Protein AF-A0A7Z2SAD2-F1 (afdb_monomer)

Foldseek 3Di:
DDDPDPPVVVVVVPDPDDDDDDDDDDDDDDDDDDDDPDDDPPPDCPVVVVVVVVVVVVFDDPVVVVVLVVLLVVLVVLVVVQVVCVVVVNDDPVSLVVLVVSLVPRDAHPPPVSNVSNVVSNVVSVVVSVVVVVVD

Mean predicted aligned error: 16.99 Å

Radius of gyration: 32.31 Å; Cα contacts (8 Å, |Δi|>4): 37; chains: 1; bounding box: 40×40×101 Å

pLDDT: mean 79.2, std 18.46, range [40.25, 98.31]

Structure (mmCIF, N/CA/C/O backbone):
data_AF-A0A7Z2SAD2-F1
#
_entry.id   AF-A0A7Z2SAD2-F1
#
loop_
_atom_site.group_PDB
_atom_site.id
_atom_site.type_symbol
_atom_site.label_atom_id
_atom_site.label_alt_id
_atom_site.label_comp_id
_atom_site.label_asym_id
_atom_site.label_entity_id
_atom_site.label_seq_id
_atom_site.pdbx_PDB_ins_code
_atom_site.Cartn_x
_atom_site.Cartn_y
_atom_site.Cartn_z
_atom_site.occupancy
_atom_site.B_iso_or_equiv
_atom_site.auth_seq_id
_atom_site.auth_comp_id
_atom_site.auth_asym_id
_atom_site.auth_atom_id
_atom_site.pdbx_PDB_model_num
ATOM 1 N N . MET A 1 1 ? -6.568 -26.346 -25.835 1.00 40.25 1 MET A N 1
ATOM 2 C CA . MET A 1 1 ? -6.609 -25.562 -27.089 1.00 40.25 1 MET A CA 1
ATOM 3 C C . MET A 1 1 ? -5.212 -25.007 -27.345 1.00 40.25 1 MET A C 1
ATOM 5 O O . MET A 1 1 ? -4.778 -24.144 -26.596 1.00 40.25 1 MET A O 1
ATOM 9 N N . ARG A 1 2 ? -4.469 -25.578 -28.302 1.00 45.62 2 ARG A N 1
ATOM 10 C CA . ARG A 1 2 ? -3.138 -25.114 -28.742 1.00 45.62 2 ARG A CA 1
ATOM 11 C C . ARG A 1 2 ? -3.326 -24.305 -30.026 1.00 45.62 2 ARG A C 1
ATOM 13 O O . ARG A 1 2 ? -4.068 -24.746 -30.895 1.00 45.62 2 ARG A O 1
ATOM 20 N N . ILE A 1 3 ? -2.708 -23.131 -30.117 1.00 49.91 3 ILE A N 1
ATOM 21 C CA . ILE A 1 3 ? -2.876 -22.211 -31.248 1.00 49.91 3 ILE A CA 1
ATOM 22 C C . ILE A 1 3 ? -1.678 -22.392 -32.189 1.00 49.91 3 ILE A C 1
ATOM 24 O O . ILE A 1 3 ? -0.612 -21.826 -31.963 1.00 49.91 3 ILE A O 1
ATOM 28 N N . GLU A 1 4 ? -1.842 -23.207 -33.231 1.00 55.19 4 GLU A N 1
ATOM 29 C CA . GLU A 1 4 ? -0.845 -23.431 -34.291 1.00 55.19 4 GLU A CA 1
ATOM 30 C C . GLU A 1 4 ? -0.926 -22.338 -35.370 1.00 55.19 4 GLU A C 1
ATOM 32 O O . GLU A 1 4 ? -1.249 -22.593 -36.524 1.00 55.19 4 GLU A O 1
ATOM 37 N N . GLY A 1 5 ? -0.704 -21.081 -34.978 1.00 56.66 5 GLY A N 1
ATOM 38 C CA . GLY A 1 5 ? -0.910 -19.928 -35.869 1.00 56.66 5 GLY A CA 1
ATOM 39 C C . GLY A 1 5 ? 0.357 -19.284 -36.436 1.00 56.66 5 GLY A C 1
ATOM 40 O O . GLY A 1 5 ? 0.278 -18.538 -37.406 1.00 56.66 5 GLY A O 1
ATOM 41 N N . THR A 1 6 ? 1.533 -19.526 -35.854 1.00 57.84 6 THR A N 1
ATOM 42 C CA . THR A 1 6 ? 2.732 -18.714 -36.146 1.00 57.84 6 THR A CA 1
AT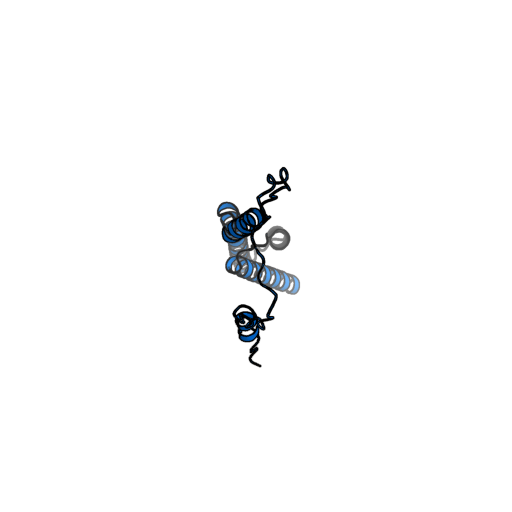OM 43 C C . THR A 1 6 ? 3.639 -19.293 -37.233 1.00 57.84 6 THR A C 1
ATOM 45 O O . THR A 1 6 ? 4.410 -18.553 -37.839 1.00 57.84 6 THR A O 1
ATOM 48 N N . ALA A 1 7 ? 3.523 -20.588 -37.546 1.00 50.34 7 ALA A N 1
ATOM 49 C CA . ALA A 1 7 ? 4.361 -21.243 -38.555 1.00 50.34 7 ALA A CA 1
ATOM 50 C C . ALA A 1 7 ? 3.960 -20.892 -40.003 1.00 50.34 7 ALA A C 1
ATOM 52 O O . ALA A 1 7 ? 4.824 -20.782 -40.873 1.00 50.34 7 ALA A O 1
ATOM 53 N N . ALA A 1 8 ? 2.669 -20.654 -40.263 1.00 54.66 8 ALA A N 1
ATOM 54 C CA . ALA A 1 8 ? 2.173 -20.343 -41.607 1.00 54.66 8 ALA A CA 1
ATOM 55 C C . ALA A 1 8 ? 2.619 -18.953 -42.101 1.00 54.66 8 ALA A C 1
ATOM 57 O O . ALA A 1 8 ? 2.858 -18.759 -43.292 1.00 54.66 8 ALA A O 1
ATOM 58 N N . LEU A 1 9 ? 2.794 -17.994 -41.185 1.00 54.75 9 LEU A N 1
ATOM 59 C CA . LEU A 1 9 ? 3.167 -16.621 -41.538 1.00 54.75 9 LEU A CA 1
ATOM 60 C C . LEU A 1 9 ? 4.667 -16.491 -41.870 1.00 54.75 9 LEU A C 1
ATOM 62 O O . LEU A 1 9 ? 5.046 -15.663 -42.693 1.00 54.75 9 LEU A O 1
ATOM 66 N N . LEU A 1 10 ? 5.508 -17.369 -41.309 1.00 54.47 10 LEU A N 1
ATOM 67 C CA . LEU A 1 10 ? 6.939 -17.470 -41.628 1.00 54.47 10 LEU A CA 1
ATOM 68 C C . LEU A 1 10 ? 7.216 -18.218 -42.947 1.00 54.47 10 LEU A C 1
ATOM 70 O O . LEU A 1 10 ? 8.213 -17.929 -43.604 1.00 54.47 10 LEU A O 1
ATOM 74 N N . GLN A 1 11 ? 6.333 -19.127 -43.382 1.00 56.38 11 GLN A N 1
ATOM 75 C CA . GLN A 1 11 ? 6.479 -19.832 -44.668 1.00 56.38 11 GLN A CA 1
ATOM 76 C C . GLN A 1 11 ? 6.073 -18.982 -45.882 1.00 56.38 11 GLN A C 1
ATOM 78 O O . GLN A 1 11 ? 6.615 -19.175 -46.971 1.00 56.38 11 GLN A O 1
ATOM 83 N N . ALA A 1 12 ? 5.195 -17.990 -45.704 1.00 55.00 12 ALA A N 1
ATOM 84 C CA . ALA A 1 12 ? 4.808 -17.070 -46.776 1.00 55.00 12 ALA A CA 1
ATOM 85 C C . ALA A 1 12 ? 5.937 -16.103 -47.197 1.00 55.00 12 ALA A C 1
ATOM 87 O O . ALA A 1 12 ? 5.882 -15.545 -48.290 1.00 55.00 12 ALA A O 1
ATOM 88 N N . LEU A 1 13 ? 6.980 -15.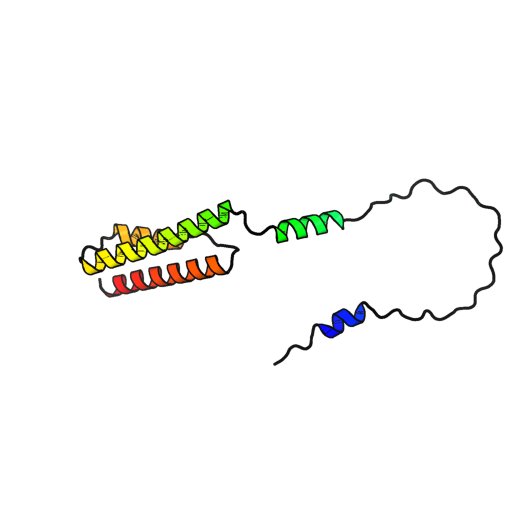935 -46.372 1.00 54.88 13 LEU A N 1
ATOM 89 C CA . LEU A 1 13 ? 8.112 -15.043 -46.659 1.00 54.88 13 LEU A CA 1
ATOM 90 C C . LEU A 1 13 ? 9.252 -15.705 -47.461 1.00 54.88 13 LEU A C 1
ATOM 92 O O . LEU A 1 13 ? 10.176 -15.011 -47.876 1.00 54.88 13 LEU A O 1
ATOM 96 N N . ILE A 1 14 ? 9.209 -17.028 -47.674 1.00 58.59 14 ILE A N 1
ATOM 97 C CA . ILE A 1 14 ? 10.308 -17.810 -48.288 1.00 58.59 14 ILE A CA 1
ATOM 98 C C . ILE A 1 14 ? 9.900 -18.434 -49.641 1.00 58.59 14 ILE A C 1
ATOM 100 O O . ILE A 1 14 ? 10.731 -18.986 -50.361 1.00 58.59 14 ILE A O 1
ATOM 104 N N . ALA A 1 15 ? 8.639 -18.298 -50.062 1.00 48.34 15 ALA A N 1
ATOM 105 C CA . ALA A 1 15 ? 8.170 -18.830 -51.341 1.00 48.34 15 ALA A CA 1
ATOM 106 C C . ALA A 1 15 ? 8.604 -17.955 -52.537 1.00 48.34 15 ALA A C 1
ATOM 108 O O . ALA A 1 15 ? 7.829 -17.171 -53.092 1.00 48.34 15 ALA A O 1
ATOM 109 N N . VAL A 1 16 ? 9.857 -18.132 -52.968 1.00 53.28 16 VAL A N 1
ATOM 110 C CA . VAL A 1 16 ? 10.335 -17.734 -54.299 1.00 53.28 16 VAL A CA 1
ATOM 111 C C . VAL A 1 16 ? 9.503 -18.488 -55.337 1.00 53.28 16 VAL A C 1
ATOM 113 O O . VAL A 1 16 ? 9.630 -19.700 -55.501 1.00 53.28 16 VAL A O 1
ATOM 116 N N . HIS A 1 17 ? 8.623 -17.775 -56.032 1.00 52.94 17 HIS A N 1
ATOM 117 C CA . HIS A 1 17 ? 7.884 -18.332 -57.160 1.00 52.94 17 HIS A CA 1
ATOM 118 C C . HIS A 1 17 ? 8.839 -18.512 -58.353 1.00 52.94 17 HIS A C 1
ATOM 120 O O . HIS A 1 17 ? 9.510 -17.546 -58.728 1.00 52.94 17 HIS A O 1
ATOM 126 N N . PRO A 1 18 ? 8.908 -19.694 -58.996 1.00 47.53 18 PRO A N 1
ATOM 127 C CA . PRO A 1 18 ? 9.651 -19.831 -60.240 1.00 47.53 18 PRO A CA 1
ATOM 128 C C . PRO A 1 18 ? 8.897 -19.098 -61.356 1.00 47.53 18 PRO A C 1
ATOM 130 O O . PRO A 1 18 ? 7.803 -19.493 -61.762 1.00 47.53 18 PRO A O 1
ATOM 133 N N . ALA A 1 19 ? 9.477 -18.001 -61.845 1.00 50.34 19 ALA A N 1
ATOM 134 C CA . ALA A 1 19 ? 8.931 -17.247 -62.964 1.00 50.34 19 ALA A CA 1
ATOM 135 C C . ALA A 1 19 ? 8.906 -18.116 -64.234 1.00 50.34 19 ALA A C 1
ATOM 137 O O . ALA A 1 19 ? 9.924 -18.655 -64.673 1.00 50.34 19 ALA A O 1
ATOM 138 N N . LYS A 1 20 ? 7.717 -18.244 -64.827 1.00 52.41 20 LYS A N 1
ATOM 139 C CA . LYS A 1 20 ? 7.470 -18.903 -66.112 1.00 52.41 20 LYS A CA 1
ATOM 140 C C . LYS A 1 20 ? 8.265 -18.184 -67.209 1.00 52.41 20 LYS A C 1
ATOM 142 O O . LYS A 1 20 ? 8.044 -17.000 -67.449 1.00 52.41 20 LYS A O 1
ATOM 147 N N . ARG A 1 21 ? 9.188 -18.895 -67.867 1.00 51.53 21 ARG A N 1
ATOM 148 C CA . ARG A 1 21 ? 9.976 -18.374 -68.995 1.00 51.53 21 ARG A CA 1
ATOM 149 C C . ARG A 1 21 ? 9.032 -18.085 -70.164 1.00 51.53 21 ARG A C 1
ATOM 151 O O . ARG A 1 21 ? 8.430 -19.002 -70.715 1.00 51.53 21 ARG A O 1
ATOM 158 N N . VAL A 1 22 ? 8.880 -16.810 -70.495 1.00 49.47 22 VAL A N 1
ATOM 159 C CA . VAL A 1 22 ? 8.246 -16.351 -71.731 1.00 49.47 22 VAL A CA 1
ATOM 160 C C . VAL A 1 22 ? 9.385 -16.037 -72.694 1.00 49.47 22 VAL A C 1
ATOM 162 O O . VAL A 1 22 ? 10.212 -15.180 -72.389 1.00 49.47 22 VAL A O 1
ATOM 165 N N . ASP A 1 23 ? 9.463 -16.763 -73.809 1.00 51.66 23 ASP A N 1
ATOM 166 C CA . ASP A 1 23 ? 10.368 -16.427 -74.910 1.00 51.66 23 ASP A CA 1
ATOM 167 C C . ASP A 1 23 ? 9.909 -15.108 -75.540 1.00 51.66 23 ASP A C 1
ATOM 169 O O . ASP A 1 23 ? 8.779 -14.991 -76.018 1.00 51.66 23 ASP A O 1
ATOM 173 N N . ALA A 1 24 ? 10.788 -14.109 -75.523 1.00 52.97 24 ALA A N 1
ATOM 174 C CA . ALA A 1 24 ? 10.614 -12.839 -76.212 1.00 52.97 24 ALA A CA 1
ATOM 175 C C . ALA A 1 24 ? 11.856 -12.569 -77.083 1.00 52.97 24 ALA A C 1
ATOM 177 O O . ALA A 1 24 ? 12.966 -12.941 -76.690 1.00 52.97 24 ALA A O 1
ATOM 178 N N . PRO A 1 25 ? 11.691 -11.954 -78.269 1.00 49.31 25 PRO A N 1
ATOM 179 C CA . PRO A 1 25 ? 12.755 -11.817 -79.255 1.00 49.31 25 PRO A CA 1
ATOM 180 C C . PRO A 1 25 ? 13.917 -10.949 -78.754 1.00 49.31 25 PRO A C 1
ATOM 182 O O . PRO A 1 25 ? 13.741 -9.944 -78.068 1.00 49.31 25 PRO A O 1
ATOM 185 N N . GLN A 1 26 ? 15.118 -11.368 -79.148 1.00 56.38 26 GLN A N 1
ATOM 186 C CA . GLN A 1 26 ? 16.414 -10.775 -78.840 1.00 56.38 26 GL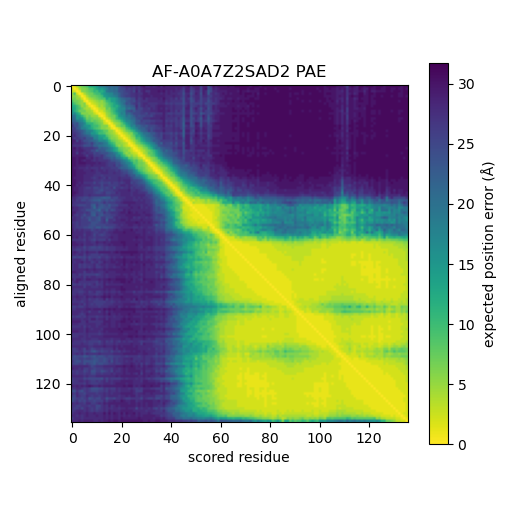N A CA 1
ATOM 187 C C . GLN A 1 26 ? 16.490 -9.289 -79.242 1.00 56.38 26 GLN A C 1
ATOM 189 O O . GLN A 1 26 ? 16.405 -8.942 -80.420 1.00 56.38 26 GLN A O 1
ATOM 194 N N . PHE A 1 27 ? 16.697 -8.417 -78.253 1.00 57.41 27 PHE A N 1
ATOM 195 C CA . PHE A 1 27 ? 16.888 -6.976 -78.424 1.00 57.41 27 PHE A CA 1
ATOM 196 C C . PHE A 1 27 ? 18.360 -6.653 -78.744 1.00 57.41 27 PHE A C 1
ATOM 198 O O . PHE A 1 27 ? 19.264 -7.052 -78.010 1.00 57.41 27 PHE A O 1
ATOM 205 N N . GLN A 1 28 ? 18.599 -5.942 -79.850 1.00 63.59 28 GLN A N 1
ATOM 206 C CA . GLN A 1 28 ? 19.914 -5.433 -80.267 1.00 63.59 28 GLN A CA 1
ATOM 207 C C . GLN A 1 28 ? 20.164 -4.043 -79.649 1.00 63.59 28 GLN A C 1
ATOM 209 O O . GLN A 1 28 ? 19.249 -3.218 -79.660 1.00 63.59 28 GLN A O 1
ATOM 214 N N . PRO A 1 29 ? 21.371 -3.728 -79.141 1.00 50.91 29 PRO A N 1
ATOM 215 C CA . PRO A 1 29 ? 21.629 -2.428 -78.536 1.00 50.91 29 PRO A CA 1
ATOM 216 C C . PRO A 1 29 ? 21.844 -1.355 -79.615 1.00 50.91 29 PRO A C 1
ATOM 218 O O . PRO A 1 29 ? 22.879 -1.312 -80.277 1.00 50.91 29 PRO A O 1
ATOM 221 N N . GLY A 1 30 ? 20.858 -0.471 -79.768 1.00 47.50 30 GLY A N 1
ATOM 222 C CA . GLY A 1 30 ? 21.024 0.847 -80.379 1.00 47.50 30 GLY A CA 1
ATOM 223 C C . GLY A 1 30 ? 21.609 1.844 -79.372 1.00 47.50 30 GLY A C 1
ATOM 224 O O . GLY A 1 30 ? 21.356 1.742 -78.173 1.00 47.50 30 GLY A O 1
ATOM 225 N N . ALA A 1 31 ? 22.424 2.774 -79.871 1.00 53.78 31 ALA A N 1
ATOM 226 C CA . ALA A 1 31 ? 23.217 3.748 -79.120 1.00 53.78 31 ALA A CA 1
ATOM 227 C C . ALA A 1 31 ? 22.463 4.496 -77.996 1.00 53.78 31 ALA A C 1
ATOM 229 O O . ALA A 1 31 ? 21.293 4.853 -78.127 1.00 53.78 31 ALA A O 1
ATOM 230 N N . ALA A 1 32 ? 23.185 4.762 -76.901 1.00 57.41 32 ALA A N 1
ATOM 231 C CA . ALA A 1 32 ? 22.684 5.373 -75.672 1.00 57.41 32 ALA A CA 1
ATOM 232 C C . ALA A 1 32 ? 22.262 6.852 -75.840 1.00 57.41 32 ALA A C 1
ATOM 234 O O . ALA A 1 32 ? 23.077 7.664 -76.283 1.00 57.41 32 ALA A O 1
ATOM 235 N N . PRO A 1 33 ? 21.051 7.242 -75.400 1.00 63.12 33 PRO A N 1
ATOM 236 C CA . PRO A 1 33 ? 20.711 8.627 -75.082 1.00 63.12 33 PRO A CA 1
ATOM 237 C C . PRO A 1 33 ? 21.105 8.980 -73.627 1.00 63.12 33 PRO A C 1
ATOM 239 O O . PRO A 1 33 ? 21.160 8.089 -72.775 1.00 63.12 33 PRO A O 1
ATOM 242 N N . PRO A 1 34 ? 21.377 10.264 -73.314 1.00 62.75 34 PRO A N 1
ATOM 243 C CA . PRO A 1 34 ? 21.799 10.701 -71.979 1.00 62.75 34 PRO A CA 1
ATOM 244 C C . PRO A 1 34 ? 20.714 10.454 -70.911 1.00 62.75 34 PRO A C 1
ATOM 246 O O . PRO A 1 34 ? 19.523 10.465 -71.235 1.00 62.75 34 PRO A O 1
ATOM 249 N N . PRO A 1 35 ? 21.094 10.249 -69.633 1.00 62.38 35 PRO A N 1
ATOM 250 C CA . PRO A 1 35 ? 20.136 9.963 -68.572 1.00 62.38 35 PRO A CA 1
ATOM 251 C C . PRO A 1 35 ? 19.225 11.174 -68.295 1.00 62.38 35 PRO A C 1
ATOM 253 O O . PRO A 1 35 ? 19.699 12.315 -68.315 1.00 62.38 35 PRO A O 1
ATOM 256 N N . PRO A 1 36 ? 17.931 10.958 -67.995 1.00 57.56 36 PRO A N 1
ATOM 257 C CA . PRO A 1 36 ? 17.048 12.026 -67.549 1.00 57.56 36 PRO A CA 1
ATOM 258 C C . PRO A 1 36 ? 17.478 12.543 -66.170 1.00 57.56 36 PRO A C 1
ATOM 260 O O . PRO A 1 36 ? 17.877 11.779 -65.288 1.00 57.56 36 PRO A O 1
ATOM 263 N N . ALA A 1 37 ? 17.373 13.858 -65.987 1.00 60.56 37 ALA A N 1
ATOM 264 C CA . ALA A 1 37 ? 17.635 14.529 -64.725 1.00 60.56 37 ALA A CA 1
ATOM 265 C C . ALA A 1 37 ? 16.707 14.008 -63.608 1.00 60.56 37 ALA A C 1
ATOM 267 O O . ALA A 1 37 ? 15.485 14.040 -63.735 1.00 60.56 37 ALA A O 1
ATOM 268 N N . GLY A 1 38 ? 17.337 13.539 -62.527 1.00 58.03 38 GLY A N 1
ATOM 269 C CA . GLY A 1 38 ? 16.859 13.483 -61.142 1.00 58.03 38 GLY A CA 1
ATOM 270 C C . GLY A 1 38 ? 15.361 13.314 -60.899 1.00 58.03 38 GLY A C 1
ATOM 271 O O . GLY A 1 38 ? 14.680 14.279 -60.569 1.00 58.03 38 GLY A O 1
ATOM 272 N N . GLN A 1 39 ? 14.874 12.073 -60.919 1.00 52.66 39 GLN A N 1
ATOM 273 C CA . GLN A 1 39 ? 13.699 11.720 -60.123 1.00 52.66 39 GLN A CA 1
ATOM 274 C C . GLN A 1 39 ? 14.151 11.466 -58.682 1.00 52.66 39 GLN A C 1
ATOM 276 O O . GLN A 1 39 ? 15.092 10.713 -58.431 1.00 52.66 39 GLN A O 1
ATOM 281 N N . SER A 1 40 ? 13.502 12.167 -57.757 1.00 57.31 40 SER A N 1
ATOM 282 C CA . SER A 1 40 ? 13.778 12.216 -56.326 1.00 57.31 40 SER A CA 1
ATOM 283 C C . SER A 1 40 ? 13.951 10.833 -55.695 1.00 57.31 40 SER A C 1
ATOM 285 O O . SER A 1 40 ? 12.986 10.092 -55.517 1.00 57.31 40 SER A O 1
ATOM 287 N N . ALA A 1 41 ? 15.171 10.522 -55.260 1.00 55.38 41 ALA A N 1
ATOM 288 C CA . ALA A 1 41 ? 15.405 9.458 -54.296 1.00 55.38 41 ALA A CA 1
ATOM 289 C C . ALA A 1 41 ? 14.981 9.961 -52.907 1.00 55.38 41 ALA A C 1
ATOM 291 O O . ALA A 1 41 ? 15.797 10.447 -52.126 1.00 55.38 41 ALA A O 1
ATOM 292 N N . VAL A 1 42 ? 13.685 9.885 -52.601 1.00 62.53 42 VAL A N 1
ATOM 293 C CA . VAL A 1 42 ? 13.234 9.949 -51.207 1.00 62.53 42 VAL A CA 1
ATOM 294 C C . VAL A 1 42 ? 13.545 8.586 -50.590 1.00 62.53 42 VAL A C 1
ATOM 296 O O . VAL A 1 42 ? 12.752 7.650 -50.669 1.00 62.53 42 VAL A O 1
ATOM 299 N N . SER A 1 43 ? 14.751 8.454 -50.037 1.00 61.91 43 SER A N 1
ATOM 300 C CA . SER A 1 43 ? 15.131 7.310 -49.205 1.00 61.91 43 SER A CA 1
ATOM 301 C C . SER A 1 43 ? 14.232 7.232 -47.958 1.00 61.91 43 SER A C 1
ATOM 303 O O . SER A 1 43 ? 13.799 8.267 -47.447 1.00 61.91 43 SER A O 1
ATOM 305 N N . PRO A 1 44 ? 13.903 6.022 -47.473 1.00 61.25 44 PRO A N 1
ATOM 306 C CA . PRO A 1 44 ? 12.589 5.741 -46.911 1.00 61.25 44 PRO A CA 1
ATOM 307 C C . PRO A 1 44 ? 12.539 5.809 -45.367 1.00 61.25 44 PRO A C 1
ATOM 309 O O . PRO A 1 44 ? 13.579 5.757 -44.709 1.00 61.25 44 PRO A O 1
ATOM 312 N N . PRO A 1 45 ? 11.325 5.819 -44.772 1.00 62.28 45 PRO A N 1
ATOM 313 C CA . PRO A 1 45 ? 10.995 5.894 -43.327 1.00 62.28 45 PRO A CA 1
ATOM 314 C C . PRO A 1 45 ? 11.599 4.824 -42.389 1.00 62.28 45 PRO A C 1
ATOM 316 O O . PRO A 1 45 ? 11.252 4.753 -41.210 1.00 62.28 45 PRO A O 1
ATOM 319 N N . VAL A 1 46 ? 12.512 3.985 -42.876 1.00 64.12 46 VAL A N 1
ATOM 320 C CA . VAL A 1 46 ? 13.092 2.847 -42.148 1.00 64.12 46 VAL A CA 1
ATOM 321 C C . VAL A 1 46 ? 13.934 3.311 -40.955 1.00 64.12 46 VAL A C 1
ATOM 323 O O . VAL A 1 46 ? 13.894 2.693 -39.893 1.00 64.12 46 VAL A O 1
ATOM 326 N N . GLN A 1 47 ? 14.638 4.439 -41.084 1.00 71.94 47 GLN A N 1
ATOM 327 C CA . GLN A 1 47 ? 15.433 5.000 -39.988 1.00 71.94 47 GLN A CA 1
ATOM 328 C C . GLN A 1 47 ? 14.551 5.544 -38.853 1.00 71.94 47 GLN A C 1
ATOM 330 O O . GLN A 1 47 ? 14.893 5.392 -37.683 1.00 71.94 47 GLN A O 1
ATOM 335 N N . SER A 1 48 ? 13.374 6.090 -39.176 1.00 78.88 48 SER A N 1
ATOM 336 C CA . SER A 1 48 ? 12.396 6.547 -38.181 1.00 78.88 48 SER A CA 1
ATOM 337 C C . SER A 1 48 ? 11.797 5.383 -37.389 1.00 78.88 48 SER A C 1
ATOM 339 O O . SER A 1 48 ? 11.648 5.486 -36.175 1.00 78.88 48 SER A O 1
ATOM 341 N N . VAL A 1 49 ? 11.511 4.251 -38.041 1.00 84.19 49 VAL A N 1
ATOM 342 C CA . VAL A 1 49 ? 11.004 3.047 -37.358 1.00 84.19 49 VAL A CA 1
ATOM 343 C C . VAL A 1 49 ? 12.066 2.443 -36.438 1.00 84.19 49 VAL A C 1
ATOM 345 O O . VAL A 1 49 ? 11.761 2.128 -35.292 1.00 84.19 49 VAL A O 1
ATOM 348 N N . GLN A 1 50 ? 13.320 2.339 -36.891 1.00 83.12 50 GLN A N 1
ATOM 349 C CA . GLN A 1 50 ? 14.418 1.831 -36.056 1.00 83.12 50 GLN A CA 1
ATOM 350 C C . GLN A 1 50 ? 14.658 2.707 -34.817 1.00 83.12 50 GLN A C 1
ATOM 352 O O . GLN A 1 50 ? 14.885 2.184 -33.729 1.00 83.12 50 GLN A O 1
ATOM 357 N N . MET A 1 51 ? 14.531 4.030 -34.951 1.00 85.19 51 MET A N 1
ATOM 358 C CA . MET A 1 51 ? 14.606 4.953 -33.815 1.00 85.19 51 MET A CA 1
ATOM 359 C C . MET A 1 51 ? 13.457 4.760 -32.816 1.00 85.19 51 MET A C 1
ATOM 361 O O . MET A 1 51 ? 13.692 4.782 -31.611 1.00 85.19 51 MET A O 1
ATOM 365 N N . LEU A 1 52 ? 12.228 4.522 -33.289 1.00 83.69 52 LEU A N 1
ATOM 366 C CA . LEU A 1 52 ? 11.088 4.232 -32.410 1.00 83.69 52 LEU A CA 1
ATOM 367 C C . LEU A 1 52 ? 11.243 2.886 -31.686 1.00 83.69 52 LEU A C 1
ATOM 369 O O . LEU A 1 52 ? 10.905 2.790 -30.508 1.00 83.69 52 LEU A O 1
ATOM 373 N N . VAL A 1 53 ? 11.790 1.866 -32.355 1.00 84.38 53 VAL A N 1
ATOM 374 C CA . VAL A 1 53 ? 12.096 0.564 -31.735 1.00 84.38 53 VAL A CA 1
ATOM 375 C C . VAL A 1 53 ? 13.192 0.705 -30.680 1.00 84.38 53 VAL A C 1
ATOM 377 O O . VAL A 1 53 ? 13.045 0.171 -29.585 1.00 84.38 53 VAL A O 1
ATOM 380 N N . ALA A 1 54 ? 14.258 1.457 -30.967 1.00 83.94 54 ALA A N 1
ATOM 381 C CA . ALA A 1 54 ? 15.325 1.722 -30.003 1.00 83.94 54 ALA A CA 1
ATOM 382 C C . ALA A 1 54 ? 14.810 2.479 -28.766 1.00 83.94 54 ALA A C 1
ATOM 384 O O . ALA A 1 54 ? 15.159 2.125 -27.643 1.00 83.94 54 ALA A O 1
ATOM 385 N N . LEU A 1 55 ? 13.927 3.466 -28.958 1.00 80.06 55 LEU A N 1
ATOM 386 C CA . LEU A 1 55 ? 13.301 4.197 -27.857 1.00 80.06 55 LEU A CA 1
ATOM 387 C C . LEU A 1 55 ? 12.360 3.305 -27.031 1.00 80.06 55 LEU A C 1
ATOM 389 O O . LEU A 1 55 ? 12.352 3.391 -25.809 1.00 80.06 55 LEU A O 1
ATOM 393 N N . ALA A 1 56 ? 11.600 2.414 -27.673 1.00 78.81 56 ALA A N 1
ATOM 394 C CA . ALA A 1 56 ? 10.756 1.449 -26.969 1.00 78.81 56 ALA A CA 1
ATOM 395 C C . ALA A 1 56 ? 11.582 0.409 -26.188 1.00 78.81 56 ALA A C 1
ATOM 397 O O . ALA A 1 56 ? 11.187 -0.006 -25.099 1.00 78.81 56 ALA A O 1
ATOM 398 N N . ALA A 1 57 ? 12.740 0.010 -26.722 1.00 76.31 57 ALA A N 1
ATOM 399 C CA . ALA A 1 57 ? 13.660 -0.914 -26.067 1.00 76.31 57 ALA A CA 1
ATOM 400 C C . ALA A 1 57 ? 14.390 -0.293 -24.862 1.00 76.31 57 ALA A C 1
ATOM 402 O O . ALA A 1 57 ? 14.858 -1.036 -24.001 1.00 76.31 57 ALA A O 1
ATOM 403 N N . ALA A 1 58 ? 14.466 1.040 -24.772 1.00 75.75 58 ALA A N 1
ATOM 404 C CA . ALA A 1 58 ? 15.145 1.747 -23.684 1.00 75.75 58 ALA A CA 1
ATOM 405 C C . ALA A 1 58 ? 14.456 1.595 -22.308 1.00 75.75 58 ALA A C 1
ATOM 407 O O . ALA A 1 58 ? 15.085 1.852 -21.285 1.00 75.75 58 ALA A O 1
ATOM 408 N N . GLY A 1 59 ? 13.209 1.108 -22.258 1.00 70.00 59 GLY A N 1
ATOM 409 C CA . GLY A 1 59 ? 12.488 0.873 -21.003 1.00 70.00 59 GLY A CA 1
ATOM 410 C C . GLY A 1 59 ? 12.143 2.165 -20.242 1.00 70.00 59 GLY A C 1
ATOM 411 O O . GLY A 1 59 ? 12.365 3.268 -20.737 1.00 70.00 59 GLY A O 1
ATOM 412 N N . PRO A 1 60 ? 11.521 2.066 -19.053 1.00 68.94 60 PRO A N 1
ATOM 413 C CA . PRO A 1 60 ? 11.238 3.240 -18.235 1.00 68.94 60 PRO A CA 1
ATOM 414 C C . PRO A 1 60 ? 12.526 3.891 -17.726 1.00 68.94 60 PRO A C 1
ATOM 416 O O . PRO A 1 60 ? 13.416 3.196 -17.236 1.00 68.94 60 PRO A O 1
ATOM 419 N N . GLU A 1 61 ? 12.567 5.227 -17.766 1.00 79.25 61 GLU A N 1
ATOM 420 C CA . GLU A 1 61 ? 13.661 6.019 -17.194 1.00 79.25 61 GLU A CA 1
ATOM 421 C C . GLU A 1 61 ? 13.959 5.576 -15.748 1.00 79.25 61 GLU A C 1
ATOM 423 O O . GLU A 1 61 ? 13.020 5.439 -14.946 1.00 79.25 61 GLU A O 1
ATOM 428 N N . PRO A 1 62 ? 15.238 5.358 -15.388 1.00 80.06 62 PRO A N 1
ATOM 429 C CA . PRO A 1 62 ? 15.623 4.838 -14.077 1.00 80.06 62 PRO A CA 1
ATOM 430 C C . PRO A 1 62 ? 15.081 5.701 -12.931 1.00 80.06 62 PRO A C 1
ATOM 432 O O . PRO A 1 62 ? 14.593 5.159 -11.938 1.00 80.06 62 PRO A O 1
ATOM 435 N N . ASP A 1 63 ? 15.055 7.022 -13.113 1.00 86.75 63 ASP A N 1
ATOM 436 C CA . ASP A 1 63 ? 14.517 7.975 -12.138 1.00 86.75 63 ASP A CA 1
ATOM 437 C C . ASP A 1 63 ? 13.014 7.781 -11.908 1.00 86.75 63 ASP A C 1
ATOM 439 O O . ASP A 1 63 ? 12.536 7.800 -10.772 1.00 86.75 63 ASP A O 1
ATOM 443 N N . ARG A 1 64 ? 12.251 7.515 -12.976 1.00 88.44 64 ARG A N 1
ATOM 444 C CA . ARG A 1 64 ? 10.807 7.278 -12.870 1.00 88.44 64 ARG A CA 1
ATOM 445 C C . ARG A 1 64 ? 10.519 5.975 -12.139 1.00 88.44 64 ARG A C 1
ATOM 447 O O . ARG A 1 64 ? 9.619 5.922 -11.306 1.00 88.44 64 ARG A O 1
ATOM 454 N N . ARG A 1 65 ? 11.283 4.923 -12.433 1.00 90.25 65 ARG A N 1
ATOM 455 C CA . ARG A 1 65 ? 11.150 3.639 -11.736 1.00 90.25 65 ARG A CA 1
ATOM 456 C C . ARG A 1 65 ? 11.480 3.779 -10.249 1.00 90.25 65 ARG A C 1
ATOM 458 O O . ARG A 1 65 ? 10.759 3.222 -9.425 1.00 90.25 65 ARG A O 1
ATOM 465 N N . ALA A 1 66 ? 12.527 4.533 -9.912 1.00 92.81 66 ALA A N 1
ATOM 466 C CA . ALA A 1 66 ? 12.920 4.793 -8.531 1.00 92.81 66 ALA A CA 1
ATOM 467 C C . ALA A 1 66 ? 11.835 5.555 -7.754 1.00 92.81 66 ALA A C 1
ATOM 469 O O . ALA A 1 66 ? 11.510 5.173 -6.630 1.00 92.81 66 ALA A O 1
ATOM 470 N N . GLU A 1 67 ? 11.218 6.573 -8.359 1.00 94.00 67 GLU A N 1
ATOM 471 C CA . GLU A 1 67 ? 10.146 7.327 -7.702 1.00 94.00 67 GLU A CA 1
ATOM 472 C C . GLU A 1 67 ? 8.909 6.459 -7.436 1.00 94.00 67 GLU A C 1
ATOM 474 O O . GLU A 1 67 ? 8.355 6.474 -6.336 1.00 94.00 67 GLU A O 1
ATOM 479 N N . ILE A 1 68 ? 8.519 5.625 -8.402 1.00 94.62 68 ILE A N 1
ATOM 480 C CA . ILE A 1 68 ? 7.399 4.693 -8.227 1.00 94.62 68 ILE A CA 1
ATOM 481 C C . ILE A 1 68 ? 7.723 3.646 -7.145 1.00 94.62 68 ILE A C 1
ATOM 483 O O . ILE A 1 68 ? 6.868 3.310 -6.323 1.00 94.62 68 ILE A O 1
ATOM 487 N N . ALA A 1 69 ? 8.963 3.151 -7.087 1.00 95.19 69 ALA A N 1
ATOM 488 C CA . ALA A 1 69 ? 9.396 2.238 -6.030 1.00 95.19 69 ALA A CA 1
ATOM 489 C C . ALA A 1 69 ? 9.321 2.895 -4.641 1.00 95.19 69 ALA A C 1
ATOM 491 O O . ALA A 1 69 ? 8.814 2.290 -3.695 1.00 95.19 69 ALA A O 1
ATOM 492 N N . ARG A 1 70 ? 9.731 4.163 -4.530 1.00 96.06 70 ARG A N 1
ATOM 493 C CA . ARG A 1 70 ? 9.597 4.957 -3.301 1.00 96.06 70 ARG A CA 1
ATOM 494 C C . ARG A 1 70 ? 8.133 5.122 -2.891 1.00 96.06 70 ARG A C 1
ATOM 496 O O . ARG A 1 70 ? 7.807 5.051 -1.708 1.00 96.06 70 ARG A O 1
ATOM 503 N N . GLN A 1 71 ? 7.233 5.307 -3.853 1.00 95.44 71 GLN A N 1
ATOM 504 C CA . GLN A 1 71 ? 5.798 5.376 -3.586 1.00 95.44 71 GLN A CA 1
ATOM 505 C C . GLN A 1 71 ? 5.236 4.045 -3.057 1.00 95.44 71 GLN A C 1
ATOM 507 O O . GLN A 1 71 ? 4.423 4.059 -2.126 1.00 95.44 71 GLN A O 1
ATOM 512 N N . ALA A 1 72 ? 5.687 2.905 -3.594 1.00 96.75 72 ALA A N 1
ATOM 513 C CA . ALA A 1 72 ? 5.332 1.581 -3.080 1.00 96.75 72 ALA A CA 1
ATOM 514 C C . ALA A 1 72 ? 5.805 1.400 -1.627 1.00 96.75 72 ALA A C 1
ATOM 516 O O . ALA A 1 72 ? 5.022 0.999 -0.764 1.00 96.75 72 ALA A O 1
ATOM 517 N N . GLU A 1 73 ? 7.048 1.786 -1.329 1.00 97.50 73 GLU A N 1
ATOM 518 C CA . GLU A 1 73 ? 7.604 1.751 0.027 1.00 97.50 73 GLU A CA 1
ATOM 519 C C . GLU A 1 73 ? 6.780 2.605 1.006 1.00 97.50 73 GLU A C 1
ATOM 521 O O . GLU A 1 73 ? 6.457 2.164 2.111 1.00 97.50 73 GLU A O 1
ATOM 526 N N . GLN A 1 74 ? 6.356 3.802 0.591 1.00 96.81 74 GLN A N 1
ATOM 527 C CA . GLN A 1 74 ? 5.459 4.645 1.389 1.00 96.81 74 GLN A CA 1
ATOM 528 C C . GLN A 1 74 ? 4.124 3.950 1.696 1.00 96.81 74 GLN A C 1
ATOM 530 O O . GLN A 1 74 ? 3.628 4.063 2.819 1.00 96.81 74 GLN A O 1
ATOM 535 N N . GLY A 1 75 ? 3.556 3.214 0.736 1.00 96.69 75 GLY A N 1
ATOM 536 C CA . GLY A 1 75 ? 2.322 2.448 0.931 1.00 96.69 75 GLY A CA 1
ATOM 537 C C . GLY A 1 75 ? 2.482 1.333 1.967 1.00 96.69 75 GLY A C 1
ATOM 538 O O . GLY A 1 75 ? 1.671 1.219 2.889 1.00 96.69 75 GLY A O 1
ATOM 539 N N . VAL A 1 76 ? 3.573 0.566 1.882 1.00 97.69 76 VAL A N 1
ATOM 540 C CA . VAL A 1 76 ? 3.909 -0.481 2.865 1.00 97.69 76 VAL A CA 1
ATOM 541 C C . VAL A 1 76 ? 4.140 0.121 4.254 1.00 97.69 76 VAL A C 1
ATOM 543 O O . VAL A 1 76 ? 3.558 -0.335 5.238 1.00 97.69 76 VAL A O 1
ATOM 546 N N . ASN A 1 77 ? 4.908 1.206 4.349 1.00 97.44 77 ASN A N 1
ATOM 547 C CA . ASN A 1 77 ? 5.163 1.894 5.616 1.00 97.44 77 ASN A CA 1
ATOM 548 C C . ASN A 1 77 ? 3.880 2.462 6.249 1.00 97.44 77 ASN A C 1
ATOM 550 O O . ASN A 1 77 ? 3.734 2.482 7.480 1.00 97.44 77 ASN A O 1
ATOM 554 N N . ALA A 1 78 ? 2.925 2.907 5.428 1.00 96.12 78 ALA A N 1
ATOM 555 C CA . ALA A 1 78 ? 1.621 3.356 5.897 1.00 96.12 78 ALA A CA 1
ATOM 556 C C . ALA A 1 78 ? 0.791 2.197 6.478 1.00 96.12 78 ALA A C 1
ATOM 558 O O . ALA A 1 78 ? 0.186 2.369 7.540 1.00 96.12 78 ALA A O 1
ATOM 559 N N . LEU A 1 79 ? 0.814 1.018 5.844 1.00 97.25 79 LEU A N 1
ATOM 560 C CA . LEU A 1 79 ? 0.188 -0.204 6.365 1.00 97.25 79 LEU A CA 1
ATOM 561 C C . LEU A 1 79 ? 0.807 -0.644 7.697 1.00 97.25 79 LEU A C 1
ATOM 563 O O . LEU A 1 79 ? 0.079 -0.912 8.650 1.00 97.25 79 LEU A O 1
ATOM 567 N N . GLU A 1 80 ? 2.134 -0.643 7.797 1.00 97.25 80 GLU A N 1
ATOM 568 C CA . GLU A 1 80 ? 2.861 -0.959 9.033 1.00 97.25 80 GLU A CA 1
ATOM 569 C C . GLU A 1 80 ? 2.505 -0.001 10.175 1.00 97.25 80 GLU A C 1
ATOM 571 O O . GLU A 1 80 ? 2.267 -0.394 11.321 1.00 97.25 80 GLU A O 1
ATOM 576 N N . THR A 1 81 ? 2.412 1.289 9.860 1.00 95.62 81 THR A N 1
ATOM 577 C CA . THR A 1 81 ? 2.008 2.305 10.834 1.00 95.62 81 THR A CA 1
ATOM 578 C C . THR A 1 81 ? 0.559 2.113 11.276 1.00 95.62 81 THR A C 1
ATOM 580 O O . THR A 1 81 ? 0.268 2.235 12.467 1.00 95.62 81 THR A O 1
ATOM 583 N N . LEU A 1 82 ? -0.347 1.785 10.348 1.00 95.94 82 LEU A N 1
ATOM 584 C CA . LEU A 1 82 ? -1.731 1.455 10.682 1.00 95.94 82 LEU A CA 1
ATOM 585 C C . LEU A 1 82 ? -1.799 0.215 11.579 1.00 95.94 82 LEU A C 1
ATOM 587 O O . LEU A 1 82 ? -2.517 0.236 12.574 1.00 95.94 82 LEU A O 1
ATOM 591 N N . HIS A 1 83 ? -1.038 -0.835 11.273 1.00 95.62 83 HIS A N 1
ATOM 592 C CA . HIS A 1 83 ? -0.999 -2.056 12.073 1.00 95.62 83 HIS A CA 1
ATOM 593 C C . HIS A 1 83 ? -0.572 -1.781 13.521 1.00 95.62 83 HIS A C 1
ATOM 595 O O . HIS A 1 83 ? -1.262 -2.191 14.456 1.00 95.62 83 HIS A O 1
ATOM 601 N N . ARG A 1 84 ? 0.499 -1.002 13.721 1.00 96.62 84 ARG A N 1
ATOM 602 C CA . ARG A 1 84 ? 0.928 -0.573 15.063 1.00 96.62 84 ARG A CA 1
ATOM 603 C C . ARG A 1 84 ? -0.153 0.230 15.790 1.00 96.62 84 ARG A C 1
ATOM 605 O O . ARG A 1 84 ? -0.404 -0.015 16.967 1.00 96.62 84 ARG A O 1
ATOM 612 N N . ALA A 1 85 ? -0.822 1.152 15.096 1.00 94.56 85 ALA A N 1
ATOM 613 C CA . ALA A 1 85 ? -1.911 1.939 15.676 1.00 94.56 85 ALA A CA 1
ATOM 614 C C . ALA A 1 85 ? -3.132 1.077 16.041 1.00 94.56 85 ALA A C 1
ATOM 616 O O . ALA A 1 85 ? -3.776 1.329 17.057 1.00 94.56 85 ALA A O 1
ATOM 617 N N . LEU A 1 86 ? -3.436 0.038 15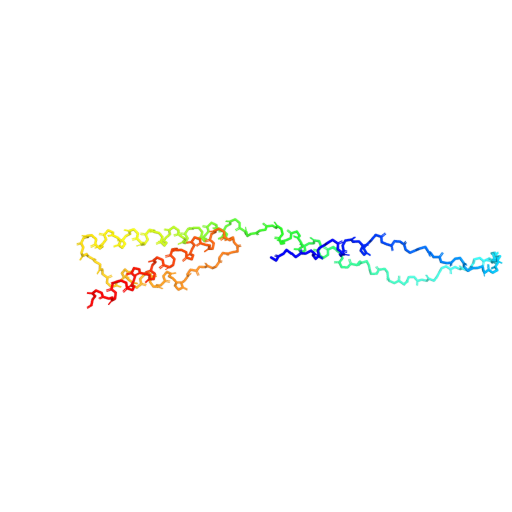.256 1.00 93.75 86 LEU A N 1
ATOM 618 C CA . LEU A 1 86 ? -4.499 -0.924 15.557 1.00 93.75 86 LEU A CA 1
ATOM 619 C C . LEU A 1 86 ? -4.201 -1.715 16.829 1.00 93.75 86 LEU A C 1
ATOM 621 O O . LEU A 1 86 ? -5.091 -1.872 17.659 1.00 93.75 86 LEU A O 1
ATOM 625 N N . ILE A 1 87 ? -2.957 -2.168 17.001 1.00 95.88 87 ILE A N 1
ATOM 626 C CA . ILE A 1 87 ? -2.523 -2.862 18.221 1.00 95.88 87 ILE A CA 1
ATOM 627 C C . ILE A 1 87 ? -2.637 -1.940 19.440 1.00 95.88 87 ILE A C 1
ATOM 629 O O . ILE A 1 87 ? -3.102 -2.366 20.492 1.00 95.88 87 ILE A O 1
ATOM 633 N N . ALA A 1 88 ? -2.249 -0.673 19.294 1.00 95.19 88 ALA A N 1
ATOM 634 C CA . ALA A 1 88 ? -2.330 0.311 20.369 1.00 95.19 88 ALA A CA 1
ATOM 635 C C . ALA A 1 88 ? -3.756 0.840 20.626 1.00 95.19 88 ALA A C 1
ATOM 637 O O . ALA A 1 88 ? -3.970 1.546 21.608 1.00 95.19 88 ALA A O 1
ATOM 638 N N . GLY A 1 89 ? -4.726 0.552 19.749 1.00 92.94 89 GLY A N 1
ATOM 639 C CA . GLY A 1 89 ? -6.075 1.123 19.817 1.00 92.94 89 GLY A CA 1
ATOM 640 C C . GLY A 1 89 ? -6.137 2.627 19.509 1.00 92.94 89 GLY A C 1
ATOM 641 O O . GLY A 1 89 ? -7.091 3.293 19.897 1.00 92.94 89 GLY A O 1
ATOM 642 N N . THR A 1 90 ? -5.136 3.182 18.820 1.00 92.25 90 THR A N 1
ATOM 643 C CA . THR A 1 90 ? -4.952 4.632 18.599 1.00 92.25 90 THR A CA 1
ATOM 644 C C . THR A 1 90 ? -5.193 5.067 17.150 1.00 92.25 90 THR A C 1
ATOM 646 O O . THR A 1 90 ? -4.646 6.070 16.684 1.00 92.25 90 THR A O 1
ATOM 649 N N . VAL A 1 91 ? -6.004 4.324 16.391 1.00 91.44 91 VAL A N 1
ATOM 650 C CA . VAL A 1 91 ? -6.267 4.649 14.981 1.00 91.44 91 VAL A CA 1
ATOM 651 C C . VAL A 1 91 ? -7.080 5.937 14.861 1.00 91.44 91 VAL A C 1
ATOM 653 O O . VAL A 1 91 ? -8.276 5.972 15.136 1.00 91.44 91 VAL A O 1
ATOM 656 N N . GLY A 1 92 ? -6.421 7.003 14.406 1.00 89.88 92 GLY A N 1
ATOM 657 C CA . GLY A 1 92 ? -7.049 8.299 14.161 1.00 89.88 92 GLY A CA 1
ATOM 658 C C . GLY A 1 92 ? -7.600 8.460 12.733 1.00 89.88 92 GLY A C 1
ATOM 659 O O . GLY A 1 92 ? -7.044 7.904 11.780 1.00 89.88 92 GLY A O 1
ATOM 660 N N . PRO A 1 93 ? -8.629 9.308 12.532 1.00 90.81 93 PRO A N 1
ATOM 661 C CA . PRO A 1 93 ? -9.262 9.529 11.226 1.00 90.81 93 PRO A CA 1
ATOM 662 C C . PRO A 1 93 ? -8.312 10.134 10.181 1.00 90.81 93 PRO A C 1
ATOM 664 O O . PRO A 1 93 ? -8.477 9.903 8.985 1.00 90.81 93 PRO A O 1
ATOM 667 N N . GLN A 1 94 ? -7.292 10.880 10.615 1.00 91.75 94 GLN A N 1
ATOM 668 C CA . GLN A 1 94 ? -6.273 11.442 9.727 1.00 91.75 94 GLN A CA 1
ATOM 669 C C . GLN A 1 94 ? -5.470 10.349 9.006 1.00 91.75 94 GLN A C 1
ATOM 671 O O . GLN A 1 94 ? -5.283 10.436 7.796 1.00 91.75 94 GLN A O 1
ATOM 676 N N . LYS A 1 95 ? -5.077 9.279 9.711 1.00 91.69 95 LYS A N 1
ATOM 677 C CA . LYS A 1 95 ? -4.323 8.161 9.120 1.00 91.69 95 LYS A CA 1
ATOM 678 C C . LYS A 1 95 ? -5.144 7.424 8.058 1.00 91.69 95 LYS A C 1
ATOM 680 O O . LYS A 1 95 ? -4.622 7.043 7.016 1.00 91.69 95 LYS A O 1
ATOM 685 N N . LEU A 1 96 ? -6.447 7.271 8.297 1.00 94.44 96 LEU A N 1
ATOM 686 C CA . LEU A 1 96 ? -7.362 6.652 7.335 1.00 94.44 96 LEU A CA 1
ATOM 687 C C . LEU A 1 96 ? -7.529 7.506 6.076 1.00 94.44 96 LEU A C 1
ATOM 689 O O . LEU A 1 96 ? -7.587 6.967 4.972 1.00 94.44 96 LEU A O 1
ATOM 693 N N . ARG A 1 97 ? -7.580 8.837 6.224 1.00 94.50 97 ARG A N 1
ATOM 694 C CA . ARG A 1 97 ? -7.578 9.754 5.076 1.00 94.50 97 ARG A CA 1
ATOM 695 C C . ARG A 1 97 ? -6.287 9.644 4.274 1.00 94.50 97 ARG A C 1
A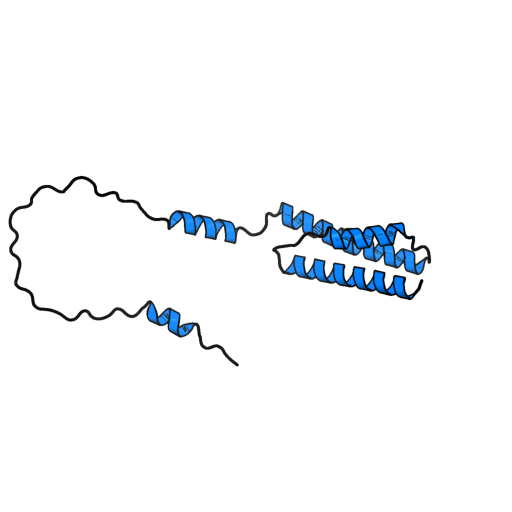TOM 697 O O . ARG A 1 97 ? -6.361 9.517 3.061 1.00 94.50 97 ARG A O 1
ATOM 704 N N . GLU A 1 98 ? -5.130 9.635 4.934 1.00 94.12 98 GLU A N 1
ATOM 705 C CA . GLU A 1 98 ? -3.826 9.483 4.270 1.00 94.12 98 GLU A CA 1
ATOM 706 C C . GLU A 1 98 ? -3.759 8.217 3.409 1.00 94.12 98 GLU A C 1
ATOM 708 O O . GLU A 1 98 ? -3.292 8.276 2.275 1.00 94.12 98 GLU A O 1
ATOM 713 N N . LEU A 1 99 ? -4.284 7.096 3.910 1.00 96.25 99 LEU A N 1
ATOM 714 C CA . LEU A 1 99 ? -4.332 5.833 3.172 1.00 96.25 99 LEU A CA 1
ATOM 715 C C . LEU A 1 99 ? -5.258 5.887 1.948 1.00 96.25 99 LEU A C 1
ATOM 717 O O . LEU A 1 99 ? -4.851 5.462 0.870 1.00 96.25 99 LEU A O 1
ATOM 721 N N . ARG A 1 100 ? -6.466 6.457 2.074 1.00 96.62 100 ARG A N 1
ATOM 722 C CA . ARG A 1 100 ? -7.371 6.672 0.920 1.00 96.62 100 ARG A CA 1
ATOM 723 C C . ARG A 1 100 ? -6.748 7.580 -0.132 1.00 96.62 100 ARG A C 1
ATOM 725 O O . ARG A 1 100 ? -6.966 7.423 -1.328 1.00 96.62 100 ARG A O 1
ATOM 732 N N . GLU A 1 101 ? -6.012 8.578 0.324 1.00 96.38 101 GLU A N 1
ATOM 733 C CA . GLU A 1 101 ? -5.339 9.510 -0.559 1.00 96.38 101 GLU A CA 1
ATOM 734 C C . GLU A 1 101 ? -4.135 8.870 -1.256 1.00 96.38 101 GLU A C 1
ATOM 736 O O . GLU A 1 101 ? -3.900 9.141 -2.431 1.00 96.38 101 GLU A O 1
ATOM 741 N N . TRP A 1 102 ? -3.411 7.971 -0.586 1.00 96.62 102 TRP A N 1
ATOM 742 C CA . TRP A 1 102 ? -2.359 7.183 -1.225 1.00 96.62 102 TRP A CA 1
ATOM 743 C C . TRP A 1 102 ? -2.922 6.321 -2.362 1.00 96.62 102 TRP A C 1
ATOM 745 O O . TRP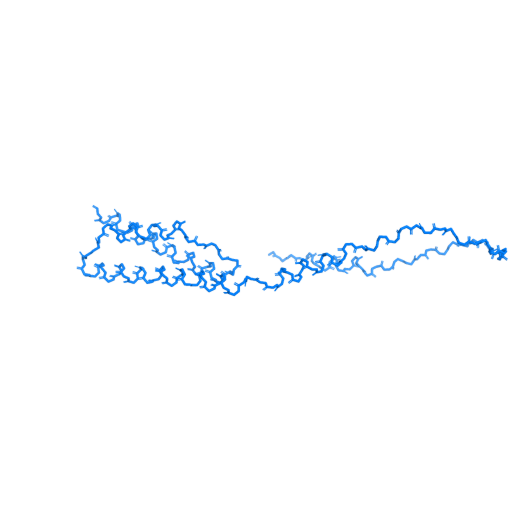 A 1 102 ? -2.389 6.375 -3.467 1.00 96.62 102 TRP A O 1
ATOM 755 N N . THR A 1 103 ? -4.043 5.615 -2.151 1.00 96.25 103 THR A N 1
ATOM 756 C CA . THR A 1 103 ? -4.648 4.781 -3.211 1.00 96.25 103 THR A CA 1
ATOM 757 C C . THR A 1 103 ? -5.099 5.616 -4.411 1.00 96.25 103 THR A C 1
ATOM 759 O O . THR A 1 103 ? -4.980 5.181 -5.548 1.00 96.25 103 THR A O 1
ATOM 762 N N . ARG A 1 104 ? -5.558 6.855 -4.186 1.00 95.44 104 ARG A N 1
ATOM 763 C CA . ARG A 1 104 ? -5.962 7.778 -5.264 1.00 95.44 104 ARG A CA 1
ATOM 764 C C . ARG A 1 104 ? -4.790 8.365 -6.046 1.00 95.44 104 ARG A C 1
ATOM 766 O O . ARG A 1 104 ? -4.940 8.640 -7.231 1.00 95.44 104 ARG A O 1
ATOM 773 N N . ARG A 1 105 ? -3.664 8.620 -5.376 1.00 94.44 105 ARG A N 1
ATOM 774 C CA . ARG A 1 105 ? -2.493 9.292 -5.961 1.00 94.44 105 ARG A CA 1
ATOM 775 C C . ARG A 1 105 ? -1.425 8.338 -6.482 1.00 94.44 105 ARG A C 1
ATOM 777 O O . ARG A 1 105 ? -0.415 8.820 -6.989 1.00 94.44 105 ARG A O 1
ATOM 784 N N . ARG A 1 106 ? -1.592 7.023 -6.314 1.00 91.38 106 ARG A N 1
ATOM 785 C CA . ARG A 1 106 ? -0.594 6.060 -6.783 1.00 91.38 106 ARG A CA 1
ATOM 786 C C . ARG A 1 106 ? -0.400 6.167 -8.295 1.00 91.38 106 ARG A C 1
ATOM 788 O O . ARG A 1 106 ? -1.372 6.250 -9.047 1.00 91.38 106 ARG A O 1
ATOM 795 N N . ASP A 1 107 ? 0.851 6.135 -8.728 1.00 89.56 107 ASP A N 1
ATOM 796 C CA . ASP A 1 107 ? 1.195 6.131 -10.139 1.00 89.56 107 ASP A CA 1
ATOM 797 C C . ASP A 1 107 ? 1.039 4.733 -10.737 1.00 89.56 107 ASP A C 1
ATOM 799 O O . ASP A 1 107 ? 1.142 3.705 -10.061 1.00 89.56 107 ASP A O 1
ATOM 803 N N . ARG A 1 108 ? 0.808 4.692 -12.051 1.00 88.25 108 ARG A N 1
ATOM 804 C CA . ARG A 1 108 ? 0.891 3.452 -12.825 1.00 88.25 108 ARG A CA 1
ATOM 805 C C . ARG A 1 108 ? 2.324 3.240 -13.288 1.00 88.25 108 ARG A C 1
ATOM 807 O O . ARG A 1 108 ? 2.938 4.147 -13.853 1.00 88.25 108 ARG A O 1
ATOM 814 N N . SER A 1 109 ? 2.824 2.024 -13.102 1.00 88.75 109 SER A N 1
ATOM 815 C CA . SER A 1 109 ? 4.137 1.621 -13.594 1.00 88.75 109 SER A CA 1
ATOM 816 C C . SER A 1 109 ? 4.021 0.877 -14.926 1.00 88.75 109 SER A C 1
ATOM 818 O O . SER A 1 109 ? 3.172 -0.005 -15.041 1.00 88.75 109 SER A O 1
ATOM 820 N N . PRO A 1 110 ? 4.878 1.165 -15.923 1.00 87.38 110 PRO A N 1
ATOM 821 C CA . PRO A 1 110 ? 5.034 0.297 -17.090 1.00 87.38 110 PRO A CA 1
ATOM 822 C C . PRO A 1 110 ? 5.816 -0.989 -16.761 1.00 87.38 110 PRO A C 1
ATOM 824 O O . PRO A 1 110 ? 5.737 -1.956 -17.512 1.00 87.38 110 PRO A O 1
ATOM 827 N N . ASP A 1 111 ? 6.563 -1.015 -15.649 1.00 90.81 111 ASP A N 1
ATOM 828 C CA . ASP A 1 111 ? 7.204 -2.228 -15.130 1.00 90.81 111 ASP A CA 1
ATOM 829 C C . ASP A 1 111 ? 6.128 -3.118 -14.496 1.00 90.81 111 ASP A C 1
ATOM 831 O O . ASP A 1 111 ? 5.547 -2.765 -13.465 1.00 90.81 111 ASP A O 1
ATOM 835 N N . THR A 1 112 ? 5.867 -4.270 -15.119 1.00 92.44 112 THR A N 1
ATOM 836 C CA . THR A 1 112 ? 4.838 -5.223 -14.688 1.00 92.44 112 THR A CA 1
ATOM 837 C C . THR A 1 112 ? 5.035 -5.678 -13.246 1.00 92.44 112 THR A C 1
ATOM 839 O O . THR A 1 112 ? 4.054 -5.770 -12.516 1.00 92.44 112 THR A O 1
ATOM 842 N N . ALA A 1 113 ? 6.272 -5.922 -12.802 1.00 93.00 113 ALA A N 1
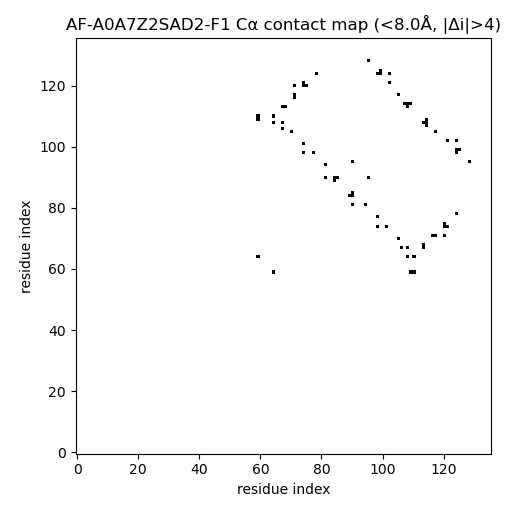ATOM 843 C CA . ALA A 1 113 ? 6.517 -6.391 -11.439 1.00 93.00 113 ALA A CA 1
ATOM 844 C C . ALA A 1 113 ? 6.155 -5.311 -10.410 1.00 93.00 113 ALA A C 1
ATOM 846 O O . ALA A 1 113 ? 5.477 -5.584 -9.419 1.00 93.00 113 ALA A O 1
ATOM 847 N N . LEU A 1 114 ? 6.556 -4.067 -10.679 1.00 94.31 114 LEU A N 1
ATOM 848 C CA . LEU A 1 114 ? 6.257 -2.935 -9.807 1.00 94.31 114 LEU A CA 1
ATOM 849 C C . LEU A 1 114 ? 4.766 -2.566 -9.830 1.00 94.31 114 LEU A C 1
ATOM 851 O O . LEU A 1 114 ? 4.214 -2.200 -8.796 1.00 94.31 114 LEU A O 1
ATOM 855 N N . SER A 1 115 ? 4.104 -2.699 -10.984 1.00 95.31 115 SER A N 1
ATOM 856 C CA . SER A 1 115 ? 2.653 -2.519 -11.093 1.00 95.31 115 SER A CA 1
ATOM 857 C C . SER A 1 115 ? 1.901 -3.531 -10.233 1.00 95.31 115 SER A C 1
ATOM 859 O O . SER A 1 115 ? 1.060 -3.129 -9.437 1.00 95.31 115 SER A O 1
ATOM 861 N N . THR A 1 116 ? 2.244 -4.819 -10.338 1.00 96.88 116 THR A N 1
ATOM 862 C CA . THR A 1 116 ? 1.625 -5.875 -9.523 1.00 96.88 116 THR A CA 1
ATOM 863 C C . THR A 1 116 ? 1.801 -5.597 -8.034 1.00 96.88 116 THR A C 1
ATOM 865 O O . THR A 1 116 ? 0.835 -5.668 -7.280 1.00 96.88 116 THR A O 1
ATOM 868 N N . LEU A 1 117 ? 3.005 -5.204 -7.608 1.00 96.50 117 LEU A N 1
ATOM 869 C CA . LEU A 1 117 ? 3.263 -4.865 -6.210 1.00 96.50 117 LEU A CA 1
ATOM 870 C C . LEU A 1 117 ? 2.389 -3.695 -5.727 1.00 96.50 117 LEU A C 1
ATOM 872 O O . LEU A 1 117 ? 1.820 -3.751 -4.639 1.00 96.50 117 LEU A O 1
ATOM 876 N N . LEU A 1 118 ? 2.257 -2.635 -6.528 1.00 97.19 118 LEU A N 1
ATOM 877 C CA . LEU A 1 118 ? 1.395 -1.500 -6.189 1.00 97.19 118 LEU A CA 1
ATOM 878 C C . LEU A 1 118 ? -0.080 -1.897 -6.088 1.00 97.19 118 LEU A C 1
ATOM 880 O O . LEU A 1 118 ? -0.774 -1.408 -5.196 1.00 97.19 118 LEU A O 1
ATOM 884 N N . ASP A 1 119 ? -0.547 -2.772 -6.977 1.00 97.50 119 ASP A N 1
ATOM 885 C CA . ASP A 1 119 ? -1.921 -3.277 -6.970 1.00 97.50 119 ASP A CA 1
ATOM 886 C C . ASP A 1 119 ? -2.193 -4.127 -5.715 1.00 97.50 119 ASP A C 1
ATOM 888 O O . ASP A 1 119 ? -3.238 -3.983 -5.077 1.00 97.50 119 ASP A O 1
ATOM 892 N N . GLU A 1 120 ? -1.237 -4.961 -5.295 1.00 98.12 120 GLU A N 1
ATOM 893 C CA . GLU A 1 120 ? -1.325 -5.740 -4.053 1.00 98.12 120 GLU A CA 1
ATOM 894 C C . GLU A 1 120 ? -1.358 -4.846 -2.805 1.00 98.12 120 GLU A C 1
ATOM 896 O O . GLU A 1 120 ? -2.171 -5.064 -1.897 1.00 98.12 120 GLU A O 1
ATOM 901 N N . ILE A 1 121 ? -0.512 -3.810 -2.765 1.00 97.94 121 ILE A N 1
ATOM 902 C CA . ILE A 1 121 ? -0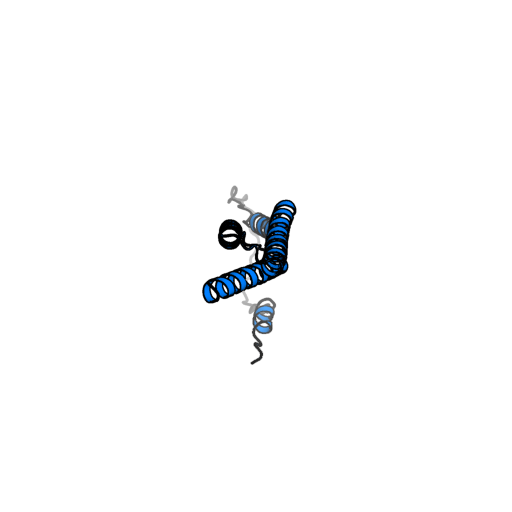.500 -2.825 -1.677 1.00 97.94 121 ILE A CA 1
ATOM 903 C C . ILE A 1 121 ? -1.838 -2.081 -1.625 1.00 97.94 121 ILE A C 1
ATOM 905 O O . ILE A 1 121 ? -2.432 -1.969 -0.551 1.00 97.94 121 ILE A O 1
ATOM 909 N N . GLU A 1 122 ? -2.346 -1.605 -2.766 1.00 97.88 122 GLU A N 1
ATOM 910 C CA . GLU A 1 122 ? -3.646 -0.936 -2.840 1.00 97.88 122 GLU A CA 1
ATOM 911 C C . GLU A 1 122 ? -4.768 -1.844 -2.33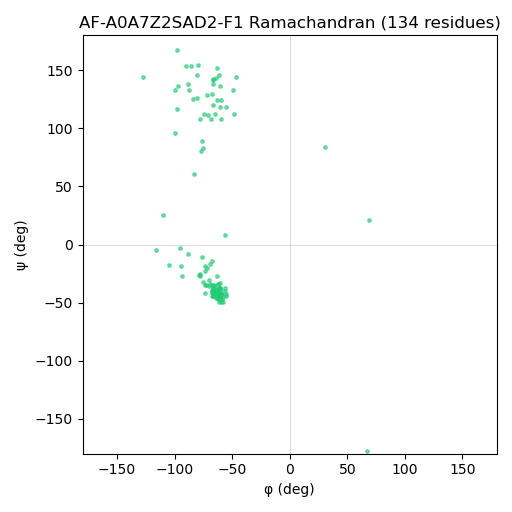9 1.00 97.88 122 GLU A C 1
ATOM 913 O O . GLU A 1 122 ? -5.545 -1.437 -1.471 1.00 97.88 122 GLU A O 1
ATOM 918 N N . LEU A 1 123 ? -4.833 -3.082 -2.833 1.00 98.31 123 LEU A N 1
ATOM 919 C CA . LEU A 1 123 ? -5.837 -4.048 -2.406 1.00 98.31 123 LEU A CA 1
ATOM 920 C C . LEU A 1 123 ? -5.792 -4.237 -0.888 1.00 98.31 123 LEU A C 1
ATOM 922 O O . LEU A 1 123 ? -6.833 -4.223 -0.225 1.00 98.31 123 LEU A O 1
ATOM 926 N N . ARG A 1 124 ? -4.591 -4.371 -0.315 1.00 98.12 124 ARG A N 1
ATOM 927 C CA . ARG A 1 124 ? -4.426 -4.517 1.130 1.00 98.12 124 ARG A CA 1
ATOM 928 C C . ARG A 1 124 ? -4.923 -3.286 1.884 1.00 98.12 124 ARG A C 1
ATOM 930 O O . ARG A 1 124 ? -5.632 -3.450 2.876 1.00 98.12 124 ARG A O 1
ATOM 937 N N . ILE A 1 125 ? -4.599 -2.081 1.418 1.00 98.25 125 ILE A N 1
ATOM 938 C CA . ILE A 1 125 ? -5.078 -0.828 2.017 1.00 98.25 125 ILE A CA 1
ATOM 939 C C . ILE A 1 125 ? -6.606 -0.764 1.985 1.00 98.25 125 ILE A C 1
ATOM 941 O O . ILE A 1 125 ? -7.225 -0.515 3.019 1.00 98.25 125 ILE A O 1
ATOM 945 N N . LEU A 1 126 ? -7.223 -1.033 0.833 1.00 98.00 126 LEU A N 1
ATOM 946 C CA . LEU A 1 126 ? -8.678 -1.002 0.679 1.00 98.00 126 LEU A CA 1
ATOM 947 C C . LEU A 1 126 ? -9.367 -2.012 1.603 1.00 98.00 126 LEU A C 1
ATOM 949 O O . LEU A 1 126 ? -10.359 -1.682 2.252 1.00 98.00 126 LEU A O 1
ATOM 953 N N . VAL A 1 127 ? -8.810 -3.219 1.722 1.00 98.31 127 VAL A N 1
ATOM 954 C CA . VAL A 1 127 ? -9.316 -4.246 2.638 1.00 98.31 127 VAL A CA 1
ATOM 955 C C . VAL A 1 127 ? -9.222 -3.794 4.097 1.00 98.31 127 VAL A C 1
ATOM 957 O O . VAL A 1 127 ? -10.174 -3.987 4.851 1.00 98.31 127 VAL A O 1
ATOM 960 N N . GLU A 1 128 ? -8.107 -3.198 4.524 1.00 96.75 128 GLU A N 1
ATOM 961 C CA . GLU A 1 128 ? -7.967 -2.706 5.902 1.00 96.75 128 GLU A CA 1
ATOM 962 C C . GLU A 1 128 ? -8.915 -1.536 6.202 1.00 96.75 128 GLU A C 1
ATOM 964 O O . GLU A 1 128 ? -9.541 -1.512 7.263 1.00 96.75 128 GLU A O 1
ATOM 969 N N . LEU A 1 129 ? -9.105 -0.615 5.253 1.00 96.31 129 LEU A N 1
ATOM 970 C CA . LEU A 1 129 ? -10.096 0.457 5.376 1.00 96.31 129 LEU A CA 1
ATOM 971 C C . LEU A 1 129 ? -11.518 -0.106 5.514 1.00 96.31 129 LEU A C 1
ATOM 973 O O . LEU A 1 129 ? -12.230 0.271 6.443 1.00 96.31 129 LEU A O 1
ATOM 977 N N . ALA A 1 130 ? -11.904 -1.066 4.669 1.00 97.19 130 ALA A N 1
ATOM 978 C CA . ALA A 1 130 ? -13.220 -1.704 4.730 1.00 97.19 130 ALA A CA 1
ATOM 979 C C . ALA A 1 130 ? -13.441 -2.470 6.048 1.00 97.19 130 ALA A C 1
ATOM 981 O O . ALA A 1 130 ? -14.525 -2.434 6.634 1.00 97.19 130 ALA A O 1
ATOM 982 N N . LYS A 1 131 ? -12.406 -3.149 6.566 1.00 95.38 131 LYS A N 1
ATOM 983 C CA . LYS A 1 131 ? -12.467 -3.813 7.880 1.00 95.38 131 LYS A CA 1
ATOM 984 C C . LYS A 1 131 ? -12.730 -2.825 9.009 1.00 95.38 131 LYS A C 1
ATOM 986 O O . LYS A 1 131 ? -13.419 -3.190 9.959 1.00 95.38 131 LYS A O 1
ATOM 991 N N . LEU A 1 132 ? -12.156 -1.627 8.935 1.00 93.81 132 LEU A N 1
ATOM 992 C CA . LEU A 1 132 ? -12.337 -0.588 9.943 1.00 93.81 132 LEU A CA 1
ATOM 993 C C . LEU A 1 132 ? -13.719 0.051 9.852 1.00 93.81 132 LEU A C 1
ATOM 995 O O . LEU A 1 132 ? -14.367 0.209 10.879 1.00 93.81 132 LEU A O 1
ATOM 999 N N . GLU A 1 133 ? -14.203 0.317 8.640 1.00 91.06 133 GLU A N 1
ATOM 1000 C CA . GLU A 1 133 ? -15.566 0.808 8.404 1.00 91.06 133 GLU A CA 1
ATOM 1001 C C . GLU A 1 133 ? -16.635 -0.164 8.905 1.00 91.06 133 GLU A C 1
ATOM 1003 O O . GLU A 1 133 ? -17.667 0.269 9.393 1.00 91.06 133 GLU A O 1
ATOM 1008 N N . ARG A 1 134 ? -16.380 -1.476 8.844 1.00 92.69 134 ARG A N 1
ATOM 1009 C CA . ARG A 1 134 ? -17.287 -2.491 9.402 1.00 92.69 134 ARG A CA 1
ATOM 1010 C C . ARG A 1 134 ? -17.266 -2.562 10.940 1.00 92.69 134 ARG A C 1
ATOM 1012 O O . ARG A 1 134 ? -18.176 -3.146 11.522 1.00 92.69 134 ARG A O 1
ATOM 1019 N N . ARG A 1 135 ? -16.192 -2.104 11.592 1.00 86.69 135 ARG A N 1
ATOM 1020 C CA . ARG A 1 135 ? -16.015 -2.186 13.058 1.00 86.69 135 ARG A CA 1
ATOM 1021 C C . ARG A 1 135 ? -16.494 -0.935 13.796 1.00 86.69 135 ARG A C 1
ATOM 1023 O O . ARG A 1 135 ? -16.770 -1.053 14.988 1.00 86.69 135 ARG A O 1
ATOM 1030 N N . GLY A 1 136 ? -16.483 0.221 13.130 1.00 72.88 136 GLY A N 1
ATOM 1031 C CA . GLY A 1 136 ? -17.053 1.474 13.636 1.00 72.88 136 GLY A CA 1
ATOM 1032 C C . GLY A 1 136 ? -18.563 1.507 13.472 1.00 72.88 136 GLY A C 1
ATOM 1033 O O . GLY A 1 136 ? -19.196 2.200 14.293 1.00 72.88 136 GLY A O 1
#

InterPro domains:
  IPR019704 Flagellar assembly regulator FliX, class II [PF10768] (1-133)

Secondary structure (DSSP, 8-state):
-----SHHHHHTTT----------PPPP-PPPPPPPS-------THHHHHHHHHHHHT-S-HHHHHHHHHHHHHHHHHHHHHHHHHHHT---HHHHHHHHHHHHHPPPPSSHHHHHHHHHHHHHHHHHHHHHHTT-

Solvent-accessible surface area (backbone atoms only — not comparable to full-atom values): 8788 Å² total; per-residue (Å²): 140,84,85,92,66,71,66,65,66,61,53,70,76,68,69,79,74,83,78,80,87,73,93,70,84,88,82,76,92,73,85,86,76,84,81,80,83,80,79,81,83,76,79,69,73,61,64,62,52,52,51,52,51,52,57,64,69,64,57,79,56,68,68,60,54,51,52,54,50,52,52,46,50,53,53,53,52,50,51,55,51,48,52,54,24,55,75,70,70,63,74,50,73,67,61,56,49,53,53,58,49,46,63,72,66,59,81,88,52,90,51,65,70,62,32,52,52,45,52,52,51,41,52,50,51,52,52,53,52,52,56,50,66,74,71,108

Sequence (136 aa):
MRIEGTAALLQALIAVHPAKRVDAPQFQPGAAPPPPAGQSAVSPPVQSVQMLVALAAAGPEPDRRAEIARQAEQGVNALETLHRALIAGTVGPQKLRELREWTRRRDRSPDTALSTLLDEIELRILVELAKLERRG

Organism: NCBI:txid2698679